Protein AF-A0A9E3RY28-F1 (afdb_monomer_lite)

Structure (mmCIF, N/CA/C/O backbone):
data_AF-A0A9E3RY28-F1
#
_entry.id   AF-A0A9E3RY28-F1
#
loop_
_atom_site.group_PDB
_atom_site.id
_atom_site.type_symbol
_atom_site.label_atom_id
_atom_site.label_alt_id
_atom_site.label_comp_id
_atom_site.label_asym_id
_atom_site.label_entity_id
_atom_site.label_seq_id
_atom_site.pdbx_PDB_ins_code
_atom_site.Cartn_x
_atom_site.Cartn_y
_atom_site.Cartn_z
_atom_site.occupancy
_atom_site.B_iso_or_equiv
_atom_site.auth_seq_id
_atom_site.auth_comp_id
_atom_site.auth_asym_id
_atom_site.auth_atom_id
_atom_site.pdbx_PDB_model_num
ATOM 1 N N . MET A 1 1 ? 34.485 -12.174 -4.497 1.00 37.38 1 MET A N 1
ATOM 2 C CA . MET A 1 1 ? 35.070 -10.840 -4.755 1.00 37.38 1 MET A CA 1
ATOM 3 C C . MET A 1 1 ? 33.953 -9.951 -5.262 1.00 37.38 1 MET A C 1
ATOM 5 O O . MET A 1 1 ? 33.527 -10.123 -6.394 1.00 37.38 1 MET A O 1
ATOM 9 N N . VAL A 1 2 ? 33.401 -9.110 -4.388 1.00 36.19 2 VAL A N 1
ATOM 10 C CA . VAL A 1 2 ? 32.276 -8.222 -4.704 1.00 36.19 2 VAL A CA 1
ATOM 11 C C . VAL A 1 2 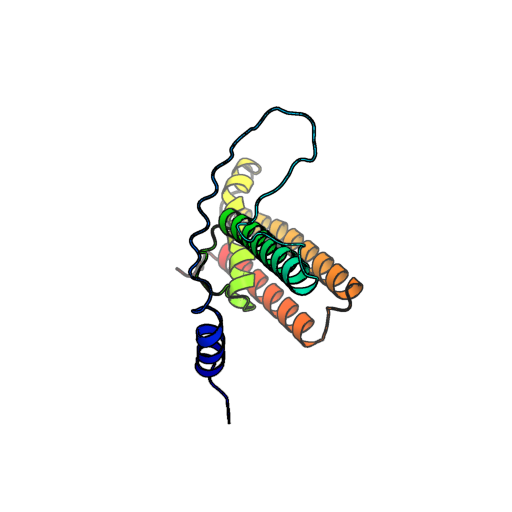? 32.881 -6.891 -5.132 1.00 36.19 2 VAL A C 1
ATOM 13 O O . VAL A 1 2 ? 33.537 -6.234 -4.326 1.00 36.19 2 VAL A O 1
ATOM 16 N N . ALA A 1 3 ? 32.747 -6.535 -6.408 1.00 34.88 3 ALA A N 1
ATOM 17 C CA . ALA A 1 3 ? 33.145 -5.217 -6.879 1.00 34.88 3 ALA A CA 1
ATOM 18 C C . ALA A 1 3 ? 32.163 -4.198 -6.290 1.00 34.88 3 ALA A C 1
ATOM 20 O O . ALA A 1 3 ? 30.962 -4.260 -6.544 1.00 34.88 3 ALA A O 1
ATOM 21 N N . SER A 1 4 ? 32.668 -3.304 -5.444 1.00 39.84 4 SER A N 1
ATOM 22 C CA . SER A 1 4 ? 31.876 -2.221 -4.876 1.00 39.84 4 SER A CA 1
ATOM 23 C C . SER A 1 4 ? 31.428 -1.266 -5.984 1.00 39.84 4 SER A C 1
ATOM 25 O O . SER A 1 4 ? 32.174 -0.970 -6.925 1.00 39.84 4 SER A O 1
ATOM 27 N N . VAL A 1 5 ? 30.202 -0.761 -5.836 1.00 41.44 5 VAL A N 1
ATOM 28 C CA . VAL A 1 5 ? 29.513 0.192 -6.728 1.00 41.44 5 VAL A CA 1
ATOM 29 C C . VAL A 1 5 ? 30.381 1.423 -7.055 1.00 41.44 5 VAL A C 1
ATOM 31 O O . VAL A 1 5 ? 30.280 2.001 -8.135 1.00 41.44 5 VAL A O 1
ATOM 34 N N . SER A 1 6 ? 31.342 1.754 -6.188 1.00 37.84 6 SER A N 1
ATOM 35 C CA . SER A 1 6 ? 32.336 2.815 -6.386 1.00 37.84 6 SER A CA 1
ATOM 36 C C . SER A 1 6 ? 33.227 2.632 -7.627 1.00 37.84 6 SER A C 1
ATOM 38 O O . SER A 1 6 ? 33.672 3.620 -8.210 1.00 37.84 6 SER A O 1
ATOM 40 N N . SER A 1 7 ? 33.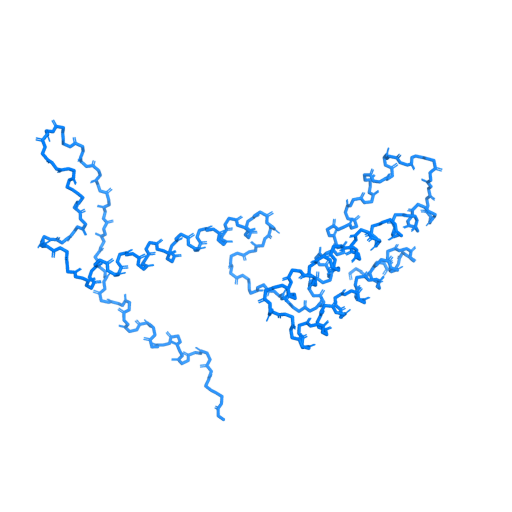484 1.394 -8.061 1.00 37.47 7 SER A N 1
ATOM 41 C CA . SER A 1 7 ? 34.340 1.110 -9.229 1.00 37.47 7 SER A CA 1
ATOM 42 C C . SER A 1 7 ? 33.636 1.336 -10.574 1.00 37.47 7 SER A C 1
ATOM 44 O O . SER A 1 7 ? 34.283 1.709 -11.555 1.00 37.47 7 SER A O 1
ATOM 46 N N . VAL A 1 8 ? 32.306 1.206 -10.602 1.00 40.75 8 VAL A N 1
ATOM 47 C CA . VAL A 1 8 ? 31.480 1.517 -11.778 1.00 40.75 8 VAL A CA 1
ATOM 48 C C . VAL A 1 8 ? 31.313 3.033 -11.918 1.00 40.75 8 VAL A C 1
ATOM 50 O O . VAL A 1 8 ? 31.402 3.571 -13.015 1.00 40.75 8 VAL A O 1
ATOM 53 N N . GLN A 1 9 ? 31.198 3.763 -10.806 1.00 37.16 9 GLN A N 1
ATOM 54 C CA . GLN A 1 9 ? 31.082 5.228 -10.822 1.00 37.16 9 GLN A CA 1
ATOM 55 C C . GLN A 1 9 ? 32.346 5.929 -11.358 1.00 37.16 9 GLN A C 1
ATOM 57 O O . GLN A 1 9 ? 32.265 6.968 -12.013 1.00 37.16 9 GLN A O 1
ATOM 62 N N . SER A 1 10 ? 33.527 5.349 -11.110 1.00 32.75 10 SER A N 1
ATOM 63 C CA . SER A 1 10 ? 34.808 5.943 -11.514 1.00 32.75 10 SER A CA 1
ATOM 64 C C . SER A 1 10 ? 35.055 5.867 -13.028 1.00 32.75 10 SER A C 1
ATOM 66 O O . SER A 1 10 ? 35.642 6.782 -13.603 1.00 32.75 10 SER A O 1
ATOM 68 N N . SER A 1 11 ? 34.540 4.831 -13.697 1.00 34.94 11 SER A N 1
ATOM 69 C CA . SER A 1 11 ? 34.679 4.662 -15.151 1.00 34.94 11 SER A CA 1
ATOM 70 C C . SER A 1 11 ? 33.687 5.513 -15.956 1.00 34.94 11 SER A C 1
ATOM 72 O O . SER A 1 11 ? 34.011 5.906 -17.076 1.00 34.94 11 SER A O 1
ATOM 74 N N . TYR A 1 12 ? 32.549 5.913 -15.377 1.00 40.25 12 TYR A N 1
ATOM 75 C CA . TYR A 1 12 ? 31.664 6.906 -16.002 1.00 40.25 12 TYR A CA 1
ATOM 76 C C . TYR A 1 12 ? 32.254 8.328 -15.972 1.00 40.25 12 TYR A C 1
ATOM 78 O O . TYR A 1 12 ? 32.091 9.079 -16.931 1.00 40.25 12 TYR A O 1
ATOM 86 N N . ASN A 1 13 ? 33.015 8.698 -14.936 1.00 39.00 13 ASN A N 1
ATOM 87 C CA . ASN A 1 13 ? 33.551 10.061 -14.800 1.00 39.00 13 ASN A CA 1
ATOM 88 C C . ASN A 1 13 ? 34.675 10.428 -15.786 1.00 39.00 13 ASN A C 1
ATOM 90 O O . ASN A 1 13 ? 34.947 11.615 -15.968 1.00 39.00 13 ASN A O 1
ATOM 94 N N . ILE A 1 14 ? 35.332 9.456 -16.428 1.00 38.88 14 ILE A N 1
ATOM 95 C CA . ILE A 1 14 ? 36.408 9.748 -17.393 1.00 38.88 14 ILE A CA 1
ATOM 96 C C . ILE A 1 14 ? 35.837 10.139 -18.766 1.00 38.88 14 ILE A C 1
ATOM 98 O O . ILE A 1 14 ? 36.471 10.905 -19.488 1.00 38.88 14 ILE A O 1
ATOM 102 N N . PHE A 1 15 ? 34.616 9.710 -19.107 1.00 38.66 15 PHE A N 1
ATOM 103 C CA . PHE A 1 15 ? 34.019 10.025 -20.410 1.00 38.66 15 PHE A CA 1
ATOM 104 C C . PHE A 1 15 ? 33.254 11.362 -20.433 1.00 38.66 15 PHE A C 1
ATOM 106 O O . PHE A 1 15 ? 33.226 12.026 -21.464 1.00 38.66 15 PHE A O 1
ATOM 113 N N . TYR A 1 16 ? 32.704 11.815 -19.299 1.00 41.09 16 TYR A N 1
ATOM 114 C CA . TYR A 1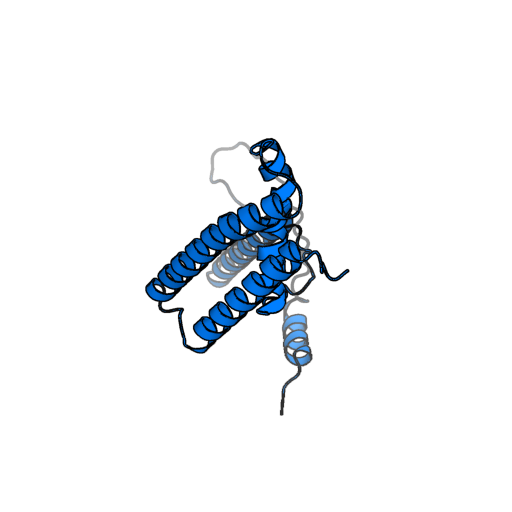 16 ? 31.922 13.063 -19.234 1.00 41.09 16 TYR A CA 1
ATOM 115 C C . TYR A 1 16 ? 32.748 14.355 -19.126 1.00 41.09 16 TYR A C 1
ATOM 117 O O . TYR A 1 16 ? 32.184 15.445 -19.196 1.00 41.09 16 TYR A O 1
ATOM 125 N N . GLN A 1 17 ? 34.074 14.287 -18.964 1.00 33.31 17 GLN A N 1
ATOM 126 C CA . GLN A 1 17 ? 34.885 15.510 -18.858 1.00 33.31 17 GLN A CA 1
ATOM 127 C C . GLN A 1 17 ? 35.296 16.126 -20.205 1.00 33.31 17 GLN A C 1
ATOM 129 O O . GLN A 1 17 ? 35.818 17.241 -20.205 1.00 33.31 17 GLN A O 1
ATOM 134 N N . SER A 1 18 ? 35.046 15.476 -21.350 1.00 36.56 18 SER A N 1
ATOM 135 C CA . SER A 1 18 ? 35.481 16.011 -22.654 1.00 36.56 18 SER A CA 1
ATOM 136 C C . SER A 1 18 ? 34.482 16.947 -23.347 1.00 36.56 18 SER A C 1
ATOM 138 O O . SER A 1 18 ? 34.852 17.598 -24.320 1.00 36.56 18 SER A O 1
ATOM 140 N N . THR A 1 19 ? 33.255 17.109 -22.840 1.00 39.78 19 THR A N 1
ATOM 141 C CA . THR A 1 19 ? 32.231 17.957 -23.480 1.00 39.78 19 THR A CA 1
ATOM 142 C C . THR A 1 19 ? 31.770 19.095 -22.573 1.00 39.78 19 THR A C 1
ATOM 144 O O . THR A 1 19 ? 30.583 19.278 -22.316 1.00 39.78 19 THR A O 1
ATOM 147 N N . LYS A 1 20 ? 32.708 19.921 -22.095 1.00 35.25 20 LYS A N 1
ATOM 148 C CA . LYS A 1 20 ? 32.368 21.290 -21.671 1.00 35.25 20 LYS A CA 1
ATOM 149 C C . LYS A 1 20 ? 32.270 22.196 -22.899 1.00 35.25 20 LYS A C 1
ATOM 151 O O . LYS A 1 20 ? 33.130 23.040 -23.127 1.00 35.25 20 LYS A O 1
ATOM 156 N N . THR A 1 21 ? 31.213 22.035 -23.684 1.00 37.06 21 THR A N 1
ATOM 157 C CA . THR A 1 21 ? 30.776 23.052 -24.647 1.00 37.06 21 THR A CA 1
ATOM 158 C C . THR A 1 21 ? 29.459 23.622 -24.153 1.00 37.06 21 THR A C 1
ATOM 160 O O . THR A 1 21 ? 28.391 23.047 -24.351 1.00 37.06 21 THR A O 1
ATOM 163 N N . SER A 1 22 ? 29.564 24.745 -23.441 1.00 36.31 22 SER A N 1
ATOM 164 C CA . SER A 1 22 ? 28.442 25.567 -23.001 1.00 36.31 22 SER A CA 1
ATOM 165 C C . SER A 1 22 ? 27.540 25.887 -24.191 1.00 36.31 22 SER A C 1
ATOM 167 O O . SER A 1 22 ? 27.892 26.701 -25.039 1.00 36.31 22 SER A O 1
ATOM 169 N N . SER A 1 23 ? 26.385 25.233 -24.263 1.00 41.38 23 SER A N 1
ATOM 170 C CA . SER A 1 23 ? 25.377 25.502 -25.285 1.00 41.38 23 SER A CA 1
ATOM 171 C C . SER A 1 23 ? 24.392 26.517 -24.716 1.00 41.38 23 SER A C 1
ATOM 173 O O . SER A 1 23 ? 23.409 26.166 -24.067 1.00 41.38 23 SER A O 1
ATOM 175 N N . THR A 1 24 ? 24.687 27.804 -24.889 1.00 30.98 24 THR A N 1
ATOM 176 C CA . THR A 1 24 ? 23.704 28.872 -24.683 1.00 30.98 24 THR A CA 1
ATOM 177 C C . THR A 1 24 ? 22.674 28.799 -25.805 1.00 30.98 24 THR A C 1
ATOM 179 O O . THR A 1 24 ? 22.982 29.113 -26.950 1.00 30.98 24 THR A O 1
ATOM 182 N N . SER A 1 25 ? 21.453 28.375 -25.480 1.00 39.19 25 SER A N 1
ATOM 183 C CA . SER A 1 25 ? 20.319 28.362 -26.408 1.00 39.19 25 SER A CA 1
ATOM 184 C C . SER A 1 25 ? 19.842 29.796 -26.664 1.00 39.19 25 SER A C 1
ATOM 186 O O . SER A 1 25 ? 19.060 30.334 -25.881 1.00 39.19 25 SER A O 1
ATOM 188 N N . SER A 1 26 ? 20.297 30.435 -27.742 1.00 33.62 26 SER A N 1
ATOM 189 C CA . SER A 1 26 ? 19.722 31.695 -28.230 1.00 33.62 26 SER A CA 1
ATOM 190 C C . SER A 1 26 ? 18.778 31.409 -29.396 1.00 33.62 26 SER A C 1
ATOM 192 O O . SER A 1 26 ? 19.229 31.039 -30.477 1.00 33.62 26 SER A O 1
ATOM 194 N N . TYR A 1 27 ? 17.473 31.589 -29.187 1.00 33.31 27 TYR A N 1
ATOM 195 C CA . TYR A 1 27 ? 16.497 31.566 -30.276 1.00 33.31 27 TYR A CA 1
ATOM 196 C C . TYR A 1 27 ? 16.646 32.854 -31.093 1.00 33.31 27 TYR A C 1
ATOM 198 O O . TYR A 1 27 ? 16.290 33.933 -30.622 1.00 33.31 27 TYR A O 1
ATOM 206 N N . VAL A 1 28 ? 17.178 32.746 -32.310 1.00 37.25 28 VAL A N 1
ATOM 207 C CA . VAL A 1 28 ? 17.113 33.812 -33.315 1.00 37.25 28 VAL A CA 1
ATOM 208 C C . VAL A 1 28 ? 16.018 33.419 -34.295 1.00 37.25 28 VAL A C 1
ATOM 210 O O . VAL A 1 28 ? 16.182 32.498 -35.088 1.00 37.25 28 VAL A O 1
ATOM 213 N N . GLN A 1 29 ? 14.873 34.089 -34.199 1.00 37.28 29 GLN A N 1
ATOM 214 C CA . GLN A 1 29 ? 13.775 33.915 -35.140 1.00 37.28 29 GLN A CA 1
ATOM 215 C C . GLN A 1 29 ? 14.078 34.746 -36.389 1.00 37.28 29 GLN A C 1
ATOM 217 O O . GLN A 1 29 ? 13.721 35.922 -36.455 1.00 37.28 29 GLN A O 1
ATOM 222 N N . ASP A 1 30 ? 14.779 34.149 -37.354 1.00 37.81 30 ASP A N 1
ATOM 223 C CA . ASP A 1 30 ? 14.960 34.756 -38.671 1.00 37.81 30 ASP A CA 1
ATOM 224 C C . ASP A 1 30 ? 13.801 34.339 -39.583 1.00 37.81 30 ASP A C 1
ATOM 226 O O . ASP A 1 30 ? 13.599 33.169 -39.912 1.00 37.81 30 ASP A O 1
ATOM 230 N N . ASN A 1 31 ? 12.970 35.320 -39.917 1.00 46.12 31 ASN A N 1
ATOM 231 C CA . ASN A 1 31 ? 11.720 35.148 -40.636 1.00 46.12 31 ASN A CA 1
ATOM 232 C C . ASN A 1 31 ? 11.990 35.275 -42.141 1.00 46.12 31 ASN A C 1
ATOM 234 O O . ASN A 1 31 ? 11.585 36.248 -42.776 1.00 46.12 31 ASN A O 1
ATOM 238 N N . THR A 1 32 ? 12.715 34.315 -42.717 1.00 40.38 32 THR A N 1
ATOM 239 C CA . THR A 1 32 ? 12.875 34.195 -44.172 1.00 40.38 32 THR A CA 1
ATOM 240 C C . THR A 1 32 ? 12.698 32.737 -44.589 1.00 40.38 32 THR A C 1
ATOM 242 O O . THR A 1 32 ? 13.292 31.822 -44.030 1.00 40.38 32 THR A O 1
ATOM 245 N N . GLY A 1 33 ? 11.791 32.495 -45.536 1.00 48.47 33 GLY A N 1
ATOM 246 C CA . GLY A 1 33 ? 11.424 31.151 -45.967 1.00 48.47 33 GLY A CA 1
ATOM 247 C C . GLY A 1 33 ? 12.584 30.412 -46.632 1.00 48.47 33 GLY A C 1
ATOM 248 O O . GLY A 1 33 ? 12.794 30.569 -47.828 1.00 48.47 33 GLY A O 1
ATOM 249 N N . ALA A 1 34 ? 13.300 29.588 -45.870 1.00 45.03 34 ALA A N 1
ATOM 250 C CA . ALA A 1 34 ? 14.132 28.480 -46.336 1.00 45.03 34 ALA A CA 1
ATOM 251 C C . ALA A 1 34 ? 14.608 27.683 -45.111 1.00 45.03 34 ALA A C 1
ATOM 253 O O . ALA A 1 34 ? 15.438 28.179 -44.367 1.00 45.03 34 ALA A O 1
ATOM 254 N N . ALA A 1 35 ? 14.077 26.465 -44.942 1.00 46.16 35 ALA A N 1
ATOM 255 C CA . ALA A 1 35 ? 14.477 25.435 -43.974 1.00 46.16 35 ALA A CA 1
ATOM 256 C C . ALA A 1 35 ? 14.734 25.924 -42.533 1.00 46.16 35 ALA A C 1
ATOM 258 O O . ALA A 1 35 ? 15.780 26.490 -42.241 1.00 46.16 35 ALA A O 1
ATOM 259 N N . ASP A 1 36 ? 13.807 25.605 -41.624 1.00 57.25 36 ASP A N 1
ATOM 260 C CA . ASP A 1 36 ? 13.977 25.742 -40.171 1.00 57.25 36 ASP A CA 1
ATOM 261 C C . ASP A 1 36 ? 15.274 25.040 -39.726 1.00 57.25 36 ASP A C 1
ATOM 263 O O . ASP A 1 36 ? 15.346 23.812 -39.603 1.00 57.25 36 ASP A O 1
ATOM 267 N N . LYS A 1 37 ? 16.357 25.816 -39.631 1.00 52.72 37 LYS A N 1
ATOM 268 C CA . LYS A 1 37 ? 17.711 25.304 -39.449 1.00 52.72 37 LYS A CA 1
ATOM 269 C C . LYS A 1 37 ? 18.020 25.342 -37.961 1.00 52.72 37 LYS A C 1
ATOM 271 O O . LYS A 1 37 ? 18.495 26.343 -37.435 1.00 52.72 37 LYS A O 1
ATOM 276 N N . LEU A 1 38 ? 17.747 24.225 -37.296 1.00 55.06 38 LEU A N 1
ATOM 277 C CA . LEU A 1 38 ? 18.183 23.977 -35.926 1.00 55.06 38 LEU A CA 1
ATOM 278 C C . LEU A 1 38 ? 19.720 23.956 -35.889 1.00 55.06 38 LEU A C 1
ATOM 280 O O . LEU A 1 38 ? 20.346 23.004 -36.358 1.00 55.06 38 LEU A O 1
ATOM 284 N N . ASP A 1 39 ? 20.329 25.019 -35.364 1.00 56.84 39 ASP A N 1
ATOM 285 C CA . ASP A 1 39 ? 21.767 25.075 -35.095 1.00 56.84 39 ASP A CA 1
ATOM 286 C C . ASP A 1 39 ? 22.053 24.439 -33.728 1.00 56.84 39 ASP A C 1
ATOM 288 O O . ASP A 1 39 ? 21.720 24.988 -32.679 1.00 56.84 39 ASP A O 1
ATOM 292 N N . LEU A 1 40 ? 22.633 23.237 -33.749 1.00 61.91 40 LEU A N 1
ATOM 293 C CA . LEU A 1 40 ? 22.995 22.463 -32.557 1.00 61.91 40 LEU A CA 1
ATOM 294 C C . LEU A 1 40 ? 24.458 22.697 -32.129 1.00 61.91 40 LEU A C 1
ATOM 296 O O . LEU A 1 40 ? 25.015 21.899 -31.379 1.00 61.91 40 LEU A O 1
ATOM 300 N N . GLY A 1 41 ? 25.096 23.777 -32.597 1.00 56.81 41 GLY A N 1
ATOM 301 C CA . GLY A 1 41 ? 26.417 24.203 -32.123 1.00 56.81 41 GLY A CA 1
ATOM 302 C C . GLY A 1 41 ? 27.613 23.480 -32.758 1.00 56.81 41 GLY A C 1
ATOM 303 O O . GLY A 1 41 ? 28.748 23.708 -32.342 1.00 56.81 41 GLY A O 1
ATOM 304 N N . GLN A 1 42 ? 27.399 22.649 -33.785 1.00 58.25 42 GLN A N 1
ATOM 305 C CA . GLN A 1 42 ? 28.462 22.125 -34.651 1.00 58.25 42 GLN A CA 1
ATOM 306 C C . GLN A 1 42 ? 28.070 22.238 -36.127 1.00 58.25 42 GLN A C 1
ATOM 308 O O . GLN A 1 42 ? 27.050 21.712 -36.566 1.00 58.25 42 GLN A O 1
ATOM 313 N N . SER A 1 43 ? 28.912 22.916 -36.907 1.00 55.66 43 SER A N 1
ATOM 314 C CA . SER A 1 43 ? 28.739 23.088 -38.347 1.00 55.66 43 SER A CA 1
ATOM 315 C C . SER A 1 43 ? 29.165 21.825 -39.109 1.00 55.66 43 SER A C 1
ATOM 317 O O . SER A 1 43 ? 30.347 21.525 -39.248 1.00 55.66 43 SER A O 1
ATOM 319 N N . GLY A 1 44 ? 28.191 21.078 -39.633 1.00 67.31 44 GLY A N 1
ATOM 320 C CA . GLY A 1 44 ? 28.411 19.905 -40.486 1.00 67.31 44 GLY A CA 1
ATOM 321 C C . GLY A 1 44 ? 27.150 19.043 -40.630 1.00 67.31 44 GLY A C 1
ATOM 322 O O . GLY A 1 44 ? 26.187 19.252 -39.892 1.00 67.31 44 GLY A O 1
ATOM 323 N N . PRO A 1 45 ? 27.100 18.097 -41.587 1.00 70.62 45 PRO A N 1
ATOM 324 C CA . PRO A 1 45 ? 26.026 17.109 -41.630 1.00 70.62 45 PRO A CA 1
ATOM 325 C C . PRO A 1 45 ? 26.061 16.254 -40.356 1.00 70.62 45 PRO A C 1
ATOM 327 O O . PRO A 1 45 ? 27.112 15.725 -40.000 1.00 70.62 45 PRO A O 1
ATOM 330 N N . LEU A 1 46 ? 24.910 16.117 -39.690 1.00 72.94 46 LEU A N 1
ATOM 331 C CA . LEU A 1 46 ? 24.724 15.238 -38.532 1.00 72.94 46 LEU A CA 1
ATOM 332 C C . LEU A 1 46 ? 25.207 13.823 -38.875 1.00 72.94 46 LEU A C 1
ATOM 334 O O . LEU A 1 46 ? 24.640 13.166 -39.753 1.00 72.94 46 LEU A O 1
ATOM 338 N N . THR A 1 47 ? 26.247 13.348 -38.192 1.00 83.44 47 THR A N 1
ATOM 339 C CA . THR A 1 47 ? 26.678 11.954 -38.321 1.00 83.44 47 THR A CA 1
ATOM 340 C C . THR A 1 47 ? 25.651 11.034 -37.660 1.00 83.44 47 THR A C 1
ATOM 342 O O . THR A 1 47 ? 24.904 11.437 -36.765 1.00 83.44 47 THR A O 1
ATOM 345 N N . THR A 1 48 ? 25.611 9.764 -38.066 1.00 84.62 48 THR A N 1
ATOM 346 C CA . THR A 1 48 ? 24.736 8.762 -37.436 1.00 84.62 48 THR A CA 1
ATOM 347 C C . THR A 1 48 ? 24.986 8.650 -35.929 1.00 84.62 48 THR A C 1
ATOM 349 O O . THR A 1 48 ? 24.040 8.531 -35.158 1.00 84.62 48 THR A O 1
ATOM 352 N N . GLU A 1 49 ? 26.244 8.752 -35.497 1.00 82.56 49 GLU A N 1
ATOM 353 C CA . GLU A 1 49 ? 26.627 8.721 -34.082 1.00 82.56 49 GLU A CA 1
ATOM 354 C C . GLU A 1 49 ? 26.087 9.934 -33.311 1.00 82.56 49 GLU A C 1
ATOM 356 O O . GLU A 1 49 ? 25.514 9.777 -32.232 1.00 82.56 49 GLU A O 1
ATOM 361 N N . GLN A 1 50 ? 26.173 11.136 -33.892 1.00 78.62 50 GLN A N 1
ATOM 362 C CA . GLN A 1 50 ? 25.601 12.353 -33.306 1.00 78.62 50 GLN A CA 1
ATOM 363 C C . GLN A 1 50 ? 24.077 12.265 -33.198 1.00 78.62 50 GLN A C 1
ATOM 365 O O . GLN A 1 50 ? 23.512 12.607 -32.161 1.00 78.62 50 GLN A O 1
ATOM 370 N N . ALA A 1 51 ? 23.407 11.764 -34.238 1.00 83.56 51 ALA A N 1
ATOM 371 C CA . ALA A 1 51 ? 21.960 11.576 -34.222 1.00 83.56 51 ALA A CA 1
ATOM 372 C C . ALA A 1 51 ? 21.526 10.582 -33.129 1.00 83.56 51 ALA A C 1
ATOM 374 O O . ALA A 1 51 ? 20.579 10.857 -32.390 1.00 83.56 51 ALA A O 1
ATOM 375 N N . ILE A 1 52 ? 22.243 9.461 -32.975 1.00 86.31 52 ILE A N 1
ATOM 376 C CA . ILE A 1 52 ? 21.989 8.483 -31.906 1.00 86.31 52 ILE A CA 1
ATOM 377 C C . ILE A 1 52 ? 22.220 9.110 -30.527 1.00 86.31 52 ILE A C 1
ATOM 379 O O . ILE A 1 52 ? 21.392 8.920 -29.634 1.00 86.31 52 ILE A O 1
ATOM 383 N N . SER A 1 53 ? 23.300 9.875 -30.353 1.00 86.38 53 SER A N 1
ATOM 384 C CA . SER A 1 53 ? 23.604 10.561 -29.093 1.00 86.38 53 SER A CA 1
ATOM 385 C C . SER A 1 53 ? 22.487 11.528 -28.693 1.00 86.38 53 SER A C 1
ATOM 387 O O . SER A 1 53 ? 21.943 11.416 -27.597 1.00 86.38 53 SER A O 1
ATOM 389 N N . ILE A 1 54 ? 22.043 12.385 -29.621 1.00 85.25 54 ILE A N 1
ATOM 390 C CA . ILE A 1 54 ? 20.952 13.344 -29.386 1.00 85.25 54 ILE A CA 1
ATOM 391 C C . ILE A 1 54 ? 19.654 12.623 -29.009 1.00 85.25 54 ILE A C 1
ATOM 393 O O . ILE A 1 54 ? 18.975 13.019 -28.062 1.00 85.25 54 ILE A O 1
ATOM 397 N N . VAL A 1 55 ? 19.285 11.562 -29.737 1.00 88.94 55 VAL A N 1
ATOM 398 C CA . VAL A 1 55 ? 18.067 10.793 -29.432 1.00 88.94 55 VAL A CA 1
ATOM 399 C C . VAL A 1 55 ? 18.174 10.138 -28.060 1.00 88.94 55 VAL A C 1
ATOM 401 O O . VAL A 1 55 ? 17.203 10.160 -27.302 1.00 88.94 55 VAL A O 1
ATOM 404 N N . THR A 1 56 ? 19.338 9.589 -27.722 1.00 90.56 56 THR A N 1
ATOM 405 C CA . THR A 1 56 ? 19.574 8.932 -26.432 1.00 90.56 56 THR A CA 1
ATOM 406 C C . THR A 1 56 ? 19.493 9.939 -25.292 1.00 90.56 56 THR A C 1
ATOM 408 O O . THR A 1 56 ? 18.724 9.724 -24.358 1.00 90.56 56 THR A O 1
ATOM 411 N N . GLU A 1 57 ? 20.188 11.073 -25.397 1.00 88.81 57 GLU A N 1
ATOM 412 C CA . GLU A 1 57 ? 20.142 12.159 -24.414 1.00 88.81 57 GLU A CA 1
ATOM 413 C C . GLU A 1 57 ? 18.702 12.635 -24.200 1.00 88.81 57 GLU A C 1
ATOM 415 O O . GLU A 1 57 ? 18.194 12.609 -23.081 1.00 88.81 57 GLU A O 1
ATOM 420 N N . ARG A 1 58 ? 17.985 12.959 -25.285 1.00 90.69 58 ARG A N 1
ATOM 421 C CA . ARG A 1 58 ? 16.587 13.407 -25.207 1.00 90.69 58 ARG A CA 1
ATOM 422 C C . ARG A 1 58 ? 15.659 12.352 -24.613 1.00 90.69 58 ARG A C 1
ATOM 424 O O . ARG A 1 58 ? 14.732 12.714 -23.889 1.00 90.69 58 ARG A O 1
ATOM 431 N N . SER A 1 59 ? 15.873 11.075 -24.923 1.00 93.56 59 SER A N 1
ATOM 432 C CA . SER A 1 59 ? 15.060 9.977 -24.390 1.00 93.56 59 SER A CA 1
ATOM 433 C C . SER A 1 59 ? 15.289 9.808 -22.893 1.00 93.56 59 SER A C 1
ATOM 435 O O . SER A 1 59 ? 14.323 9.741 -22.137 1.00 93.56 59 SER A O 1
ATOM 437 N N . ILE A 1 60 ? 16.549 9.823 -22.449 1.00 93.00 60 ILE A N 1
ATOM 438 C CA . ILE A 1 60 ? 16.894 9.727 -21.029 1.00 93.00 60 ILE A CA 1
ATOM 439 C C . ILE A 1 60 ? 16.381 10.944 -20.256 1.00 93.00 60 ILE A C 1
ATOM 441 O O . ILE A 1 60 ? 15.739 10.759 -19.225 1.00 93.00 60 ILE A O 1
ATOM 445 N N . SER A 1 61 ? 16.557 12.168 -20.764 1.00 86.38 61 SER A N 1
ATOM 446 C CA . SER A 1 61 ? 16.032 13.368 -20.098 1.00 86.38 61 SER A CA 1
ATOM 447 C C . SER A 1 61 ? 14.510 13.334 -19.952 1.00 86.38 61 SER A C 1
ATOM 449 O O . SER A 1 61 ? 13.984 13.716 -18.911 1.00 86.38 61 SER A O 1
ATOM 451 N N . LYS A 1 62 ? 13.785 12.851 -20.970 1.00 92.62 62 LYS A N 1
ATOM 452 C CA . LYS A 1 62 ? 12.324 12.697 -20.886 1.00 92.62 62 LYS A CA 1
ATOM 453 C C . LYS A 1 62 ? 11.916 11.640 -19.865 1.00 92.62 62 LYS A C 1
ATOM 455 O O . LYS A 1 62 ? 10.981 11.876 -19.108 1.00 92.62 62 LYS A O 1
ATOM 460 N N . LEU A 1 63 ? 12.607 10.501 -19.828 1.00 94.38 63 LEU A N 1
ATOM 461 C CA . LEU A 1 63 ? 12.354 9.465 -18.823 1.00 94.38 63 LEU A CA 1
ATOM 462 C C . LEU A 1 63 ? 12.599 10.000 -17.409 1.00 94.38 63 LEU A C 1
ATOM 464 O O . LEU A 1 63 ? 11.762 9.802 -16.534 1.00 94.38 63 LEU A O 1
ATOM 468 N N . GLN A 1 64 ? 13.698 10.726 -17.199 1.00 87.31 64 GLN A N 1
ATOM 469 C CA . GLN A 1 64 ? 14.008 11.356 -15.915 1.00 87.31 64 GLN A CA 1
ATOM 470 C C . GLN A 1 64 ? 12.944 12.380 -15.506 1.00 87.31 64 GLN A C 1
ATOM 472 O O . GLN A 1 64 ? 12.510 12.358 -14.360 1.00 87.31 64 GLN A O 1
ATOM 477 N N . ALA A 1 65 ? 12.469 13.215 -16.436 1.00 90.88 65 ALA A N 1
ATOM 478 C CA . ALA A 1 65 ? 11.396 14.173 -16.167 1.00 90.88 65 ALA A CA 1
ATOM 479 C C . ALA A 1 65 ? 10.090 13.479 -15.738 1.00 90.88 65 ALA A C 1
ATOM 481 O O . ALA A 1 65 ? 9.508 13.845 -14.724 1.00 90.88 65 ALA A O 1
ATOM 482 N N . VAL A 1 66 ? 9.672 12.423 -16.449 1.00 93.38 66 VAL A N 1
ATOM 483 C CA . VAL A 1 66 ? 8.463 11.653 -16.096 1.00 93.38 66 VAL A CA 1
ATOM 484 C C . VAL A 1 66 ? 8.591 10.999 -14.717 1.00 93.38 66 VAL A C 1
ATOM 486 O O . VAL A 1 66 ? 7.638 10.995 -13.939 1.00 93.38 66 VAL A O 1
ATOM 489 N N . VAL A 1 67 ? 9.765 10.448 -14.397 1.00 88.75 67 VAL A N 1
ATOM 490 C CA . VAL A 1 67 ? 10.026 9.848 -13.080 1.00 88.75 67 VAL A CA 1
ATOM 491 C C . VAL A 1 67 ? 10.013 10.909 -11.976 1.00 88.75 67 VAL A C 1
ATOM 493 O O . VAL A 1 67 ? 9.446 10.659 -10.912 1.00 88.75 67 VAL A O 1
ATOM 496 N N . SER A 1 68 ? 10.598 12.081 -12.228 1.00 85.75 68 SER A N 1
ATOM 497 C CA . SER A 1 68 ? 10.625 13.199 -11.280 1.00 85.75 68 SER A CA 1
ATOM 498 C C . SER A 1 68 ? 9.218 13.715 -10.964 1.00 85.75 68 SER A C 1
ATOM 500 O O . SER A 1 68 ? 8.832 13.800 -9.796 1.00 85.75 68 SER A O 1
ATOM 502 N N . ASP A 1 69 ? 8.391 13.925 -11.991 1.00 90.75 69 ASP A N 1
ATOM 503 C CA . ASP A 1 69 ? 6.995 14.351 -11.830 1.00 90.75 69 ASP A CA 1
ATOM 504 C C . ASP A 1 69 ? 6.168 13.333 -11.022 1.00 90.75 69 ASP A C 1
ATOM 506 O O . ASP A 1 69 ? 5.382 13.700 -10.138 1.00 90.75 69 ASP A O 1
ATOM 510 N N . ALA A 1 70 ? 6.362 12.034 -11.283 1.00 86.12 70 ALA A N 1
ATOM 511 C CA . ALA A 1 70 ? 5.696 10.968 -10.537 1.00 86.12 70 ALA A CA 1
ATOM 512 C C . ALA A 1 70 ? 6.122 10.948 -9.059 1.00 86.12 70 ALA A C 1
ATOM 514 O O . ALA A 1 70 ? 5.279 10.805 -8.171 1.00 86.12 70 ALA A O 1
ATOM 515 N N . ARG A 1 71 ? 7.418 11.134 -8.778 1.00 84.69 71 ARG A N 1
ATOM 516 C CA . ARG A 1 71 ? 7.944 11.215 -7.407 1.00 84.69 71 ARG A CA 1
ATOM 517 C C . ARG A 1 71 ? 7.389 12.411 -6.652 1.00 84.69 71 ARG A C 1
ATOM 519 O O . ARG A 1 71 ? 6.912 12.230 -5.533 1.00 84.69 71 ARG A O 1
ATOM 526 N N . ALA A 1 72 ? 7.381 13.589 -7.272 1.00 84.88 72 ALA A N 1
ATOM 527 C CA . ALA A 1 72 ? 6.812 14.796 -6.683 1.00 84.88 72 ALA A CA 1
ATOM 528 C C . ALA A 1 72 ? 5.327 14.608 -6.329 1.00 84.88 72 ALA A C 1
ATOM 530 O O . ALA A 1 72 ? 4.903 14.958 -5.228 1.00 84.88 72 ALA A O 1
ATOM 531 N N . SER A 1 73 ? 4.558 13.974 -7.219 1.00 84.56 73 SER A N 1
ATOM 532 C CA . SER A 1 73 ? 3.134 13.675 -7.002 1.00 84.56 73 SER A CA 1
ATOM 533 C C . SER A 1 73 ? 2.884 12.717 -5.829 1.00 84.56 73 SER A C 1
ATOM 535 O O . SER A 1 73 ? 1.842 12.789 -5.182 1.00 84.56 73 SER A O 1
ATOM 537 N N . LEU A 1 74 ? 3.844 11.835 -5.540 1.00 80.38 74 LEU A N 1
ATOM 538 C CA . LEU A 1 74 ? 3.813 10.892 -4.418 1.00 80.38 74 LEU A CA 1
ATOM 539 C C . LEU A 1 74 ? 4.508 11.433 -3.153 1.00 80.38 74 LEU A C 1
ATOM 541 O O . LEU A 1 74 ? 4.599 10.712 -2.160 1.00 80.38 74 LEU A O 1
ATOM 545 N N . GLY A 1 75 ? 5.024 12.669 -3.176 1.00 80.69 75 GLY A N 1
ATOM 546 C CA . GLY A 1 75 ? 5.764 13.265 -2.057 1.00 80.69 75 GLY A CA 1
ATOM 547 C C . GLY A 1 75 ? 7.129 12.619 -1.784 1.00 80.69 75 GLY A C 1
ATOM 548 O O . GLY A 1 75 ? 7.645 12.714 -0.672 1.00 80.69 75 GLY A O 1
ATOM 549 N N . LEU A 1 76 ? 7.716 11.942 -2.773 1.00 76.44 76 LEU A N 1
ATOM 550 C CA . LEU A 1 76 ? 8.999 11.248 -2.656 1.00 76.44 76 LEU A CA 1
ATOM 551 C C . LEU A 1 76 ? 10.160 12.191 -3.009 1.00 76.44 76 LEU A C 1
ATOM 553 O O . LEU A 1 76 ? 10.079 12.949 -3.972 1.00 76.44 76 LEU A O 1
ATOM 557 N N . SER A 1 77 ? 11.268 12.128 -2.264 1.00 75.38 77 SER A N 1
ATOM 558 C CA . SER A 1 77 ? 12.469 12.925 -2.559 1.00 75.38 77 SER A CA 1
ATOM 559 C C . SER A 1 77 ? 13.252 12.378 -3.764 1.00 75.38 77 SER A C 1
ATOM 561 O O . SER A 1 77 ? 13.395 11.163 -3.911 1.00 75.38 77 SER A O 1
ATOM 563 N N . GLU A 1 78 ? 13.815 13.274 -4.583 1.00 69.06 78 GLU A N 1
ATOM 564 C CA . GLU A 1 78 ? 14.619 12.950 -5.780 1.00 69.06 78 GLU A CA 1
ATOM 565 C C . GLU A 1 78 ? 15.815 12.029 -5.481 1.00 69.06 78 GLU A C 1
ATOM 567 O O . GLU A 1 78 ? 16.052 11.050 -6.190 1.00 69.06 78 GLU A O 1
ATOM 572 N N . ASP A 1 79 ? 16.521 12.278 -4.378 1.00 67.69 79 ASP A N 1
ATOM 573 C CA . ASP A 1 79 ? 17.785 11.597 -4.068 1.00 67.69 79 ASP A CA 1
ATOM 574 C C . ASP A 1 79 ? 17.640 10.410 -3.106 1.00 67.69 79 ASP A C 1
ATOM 576 O O . ASP A 1 79 ? 18.630 9.760 -2.763 1.00 67.69 79 ASP A O 1
ATOM 580 N N . SER A 1 80 ? 16.422 10.103 -2.646 1.00 62.69 80 SER A N 1
ATOM 581 C CA . SER A 1 80 ? 16.228 9.004 -1.701 1.00 62.69 80 SER A CA 1
ATOM 582 C C . SER A 1 80 ? 16.005 7.694 -2.462 1.00 62.69 80 SER A C 1
ATOM 584 O O . SER A 1 80 ? 15.071 7.629 -3.274 1.00 62.69 80 SER A O 1
ATOM 586 N N . PRO A 1 81 ? 16.833 6.647 -2.260 1.00 66.94 81 PRO A N 1
ATOM 587 C CA . PRO A 1 81 ? 16.527 5.333 -2.804 1.00 66.94 81 PRO A CA 1
ATOM 588 C C . PRO A 1 81 ? 15.143 4.927 -2.301 1.00 66.94 81 PRO A C 1
ATOM 590 O O . PRO A 1 81 ? 14.882 4.935 -1.099 1.00 66.94 81 PRO A O 1
ATOM 593 N N . LEU A 1 82 ? 14.233 4.640 -3.235 1.00 72.56 82 LEU A N 1
ATOM 594 C CA . LEU A 1 82 ? 12.884 4.235 -2.878 1.00 72.56 82 LEU A CA 1
ATOM 595 C C . LEU A 1 82 ? 12.981 2.869 -2.208 1.00 72.56 82 LEU A C 1
ATOM 597 O O . LEU A 1 82 ? 13.312 1.883 -2.865 1.00 72.56 82 LEU A O 1
ATOM 601 N N . ASP A 1 83 ? 12.705 2.823 -0.909 1.00 85.56 83 ASP A N 1
ATOM 602 C CA . ASP A 1 83 ? 12.600 1.557 -0.206 1.00 85.56 83 ASP A CA 1
ATOM 603 C C . ASP A 1 83 ? 11.369 0.815 -0.740 1.00 85.56 83 ASP A C 1
ATOM 605 O O . ASP A 1 83 ? 10.222 1.244 -0.584 1.00 85.56 83 ASP A O 1
ATOM 609 N N . VAL A 1 84 ? 11.627 -0.264 -1.471 1.00 88.06 84 VAL A N 1
ATOM 610 C CA . VAL A 1 84 ? 10.619 -1.161 -2.046 1.00 88.06 84 VAL A CA 1
ATOM 611 C C . VAL A 1 84 ? 10.599 -2.501 -1.319 1.00 88.06 84 VAL A C 1
ATOM 613 O O . VAL A 1 84 ? 10.074 -3.478 -1.852 1.00 88.06 84 VAL A O 1
ATOM 616 N N . SER A 1 85 ? 11.151 -2.556 -0.101 1.00 93.56 85 SER A N 1
ATOM 617 C CA . SER A 1 85 ? 10.928 -3.684 0.798 1.00 93.56 85 SER A CA 1
ATOM 618 C C . SER A 1 85 ? 9.424 -3.935 0.990 1.00 93.56 85 SER A C 1
ATOM 620 O O . SER A 1 85 ? 8.607 -3.003 0.861 1.00 93.56 85 SER A O 1
ATOM 622 N N . PRO A 1 86 ? 9.030 -5.185 1.288 1.00 94.88 86 PRO A N 1
ATOM 623 C CA . PRO A 1 86 ? 7.655 -5.503 1.648 1.00 94.88 86 PRO A CA 1
ATOM 624 C C . PRO A 1 86 ? 7.109 -4.590 2.751 1.00 94.88 86 PRO A C 1
ATOM 626 O O . PRO A 1 86 ? 6.005 -4.067 2.622 1.00 94.88 86 PRO A O 1
ATOM 629 N N . GLU A 1 87 ? 7.912 -4.307 3.776 1.00 94.25 87 GLU A N 1
ATOM 630 C CA . GLU A 1 87 ? 7.563 -3.453 4.911 1.00 94.25 87 GLU A CA 1
ATOM 631 C C . GLU A 1 87 ? 7.295 -2.007 4.497 1.00 94.25 87 GLU A C 1
ATOM 633 O O . GLU A 1 87 ? 6.234 -1.460 4.807 1.00 94.25 87 GLU A O 1
ATOM 638 N N . ALA A 1 88 ? 8.212 -1.382 3.753 1.00 93.56 88 ALA A N 1
ATOM 639 C CA . ALA A 1 88 ? 8.023 -0.007 3.295 1.00 93.56 88 ALA A CA 1
ATOM 640 C C . ALA A 1 88 ? 6.831 0.121 2.337 1.00 93.56 88 ALA A C 1
ATOM 642 O O . ALA A 1 88 ? 6.133 1.138 2.310 1.00 93.56 88 ALA A O 1
ATOM 643 N N . THR A 1 89 ? 6.574 -0.909 1.534 1.00 94.44 89 THR A N 1
ATOM 644 C CA . THR A 1 89 ? 5.434 -0.933 0.611 1.00 94.44 89 THR A CA 1
ATOM 645 C C . THR A 1 89 ? 4.112 -1.109 1.353 1.00 94.44 89 THR A C 1
ATOM 647 O O . THR A 1 89 ? 3.192 -0.321 1.131 1.00 94.44 89 THR A O 1
ATOM 650 N N . ALA A 1 90 ? 4.038 -2.057 2.288 1.00 96.12 90 ALA A N 1
ATOM 651 C CA . ALA A 1 90 ? 2.877 -2.257 3.148 1.00 96.12 90 ALA A CA 1
ATOM 652 C C . ALA A 1 90 ? 2.547 -1.000 3.963 1.00 96.12 90 ALA A C 1
ATOM 654 O O . ALA A 1 90 ? 1.386 -0.593 4.024 1.00 96.12 90 ALA A O 1
ATOM 655 N N . ASN A 1 91 ? 3.563 -0.335 4.525 1.00 94.06 91 ASN A N 1
ATOM 656 C CA . ASN A 1 91 ? 3.374 0.902 5.278 1.00 94.06 91 ASN A CA 1
ATOM 657 C C . ASN A 1 91 ? 2.758 2.001 4.418 1.00 94.06 91 ASN A C 1
ATOM 659 O O . ASN A 1 91 ? 1.733 2.545 4.817 1.00 94.06 91 ASN A O 1
ATOM 663 N N . ARG A 1 92 ? 3.300 2.246 3.216 1.00 94.00 92 ARG A N 1
ATOM 664 C CA . ARG A 1 92 ? 2.759 3.243 2.276 1.00 94.00 92 ARG A CA 1
ATOM 665 C C . ARG A 1 92 ? 1.297 2.984 1.921 1.00 94.00 92 ARG A C 1
ATOM 667 O O . ARG A 1 92 ? 0.507 3.924 1.921 1.00 94.00 92 ARG A O 1
ATOM 674 N N . ILE A 1 93 ? 0.936 1.732 1.629 1.00 96.12 93 ILE A N 1
ATOM 675 C CA . ILE A 1 93 ? -0.447 1.361 1.287 1.00 96.12 93 ILE A CA 1
ATOM 676 C C . ILE A 1 93 ? -1.368 1.568 2.493 1.00 96.12 93 ILE A C 1
ATOM 678 O O . ILE A 1 93 ? -2.412 2.205 2.364 1.00 96.12 93 ILE A O 1
ATOM 682 N N . ALA A 1 94 ? -0.969 1.074 3.667 1.00 95.94 94 ALA A N 1
ATOM 683 C CA . ALA A 1 94 ? -1.759 1.204 4.884 1.00 95.94 94 ALA A CA 1
ATOM 684 C C . ALA A 1 94 ? -1.913 2.671 5.324 1.00 95.94 94 ALA A C 1
ATOM 686 O O . ALA A 1 94 ? -3.025 3.079 5.628 1.00 95.94 94 ALA A O 1
ATOM 687 N N . ASP A 1 95 ? -0.855 3.490 5.300 1.00 94.88 95 ASP A N 1
ATOM 688 C CA . ASP A 1 95 ? -0.934 4.920 5.650 1.00 94.88 95 ASP A CA 1
ATOM 689 C C . ASP A 1 95 ? -1.857 5.671 4.693 1.00 94.88 95 ASP A C 1
ATOM 691 O O . ASP A 1 95 ? -2.717 6.446 5.118 1.00 94.88 95 ASP A O 1
ATOM 695 N N . PHE A 1 96 ? -1.706 5.413 3.391 1.00 94.75 96 PHE A N 1
ATOM 696 C CA . PHE A 1 96 ? -2.569 6.004 2.378 1.00 94.75 96 PHE A CA 1
ATOM 697 C C . PHE A 1 96 ? -4.039 5.669 2.638 1.00 94.75 96 PHE A C 1
ATOM 699 O O . PHE A 1 96 ? -4.880 6.564 2.634 1.00 94.75 96 PHE A O 1
ATOM 706 N N . ALA A 1 97 ? -4.343 4.397 2.893 1.00 95.62 97 ALA A N 1
ATOM 707 C CA . ALA A 1 97 ? -5.697 3.925 3.132 1.00 95.62 97 ALA A CA 1
ATOM 708 C C . ALA A 1 97 ? -6.285 4.455 4.450 1.00 95.62 97 ALA A C 1
ATOM 710 O O . ALA A 1 97 ? -7.405 4.965 4.470 1.00 95.62 97 ALA A O 1
ATOM 711 N N . LEU A 1 98 ? -5.528 4.377 5.546 1.00 95.25 98 LEU A N 1
ATOM 712 C CA . LEU A 1 98 ? -5.987 4.773 6.878 1.00 95.25 98 LEU A CA 1
ATOM 713 C C . LEU A 1 98 ? 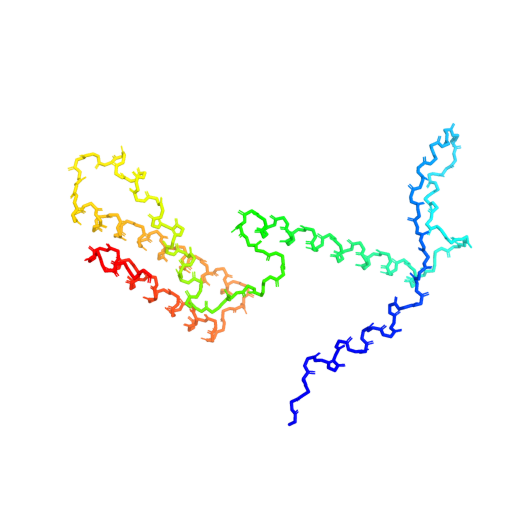-6.246 6.282 6.990 1.00 95.25 98 LEU A C 1
ATOM 715 O O . LEU A 1 98 ? -7.137 6.687 7.737 1.00 95.25 98 LEU A O 1
ATOM 719 N N . ASN A 1 99 ? -5.574 7.111 6.184 1.00 95.19 99 ASN A N 1
ATOM 720 C CA . ASN A 1 99 ? -5.850 8.552 6.095 1.00 95.19 99 ASN A CA 1
ATOM 721 C C . ASN A 1 99 ? -7.280 8.895 5.632 1.00 95.19 99 ASN A C 1
ATOM 723 O O . ASN A 1 99 ? -7.704 10.046 5.742 1.00 95.19 99 ASN A O 1
ATOM 727 N N . PHE A 1 100 ? -8.048 7.928 5.122 1.00 94.94 100 PHE A N 1
ATOM 728 C CA . PHE A 1 100 ? -9.453 8.131 4.763 1.00 94.94 100 PHE A CA 1
ATOM 729 C C . PHE A 1 100 ? -10.429 7.909 5.925 1.00 94.94 100 PHE A C 1
ATOM 731 O O . PHE A 1 100 ? -11.627 8.129 5.738 1.00 94.94 100 PHE A O 1
ATOM 738 N N . PHE A 1 101 ? -9.959 7.520 7.114 1.00 94.94 101 PHE A N 1
ATOM 739 C CA . PHE A 1 101 ? -10.845 7.212 8.237 1.00 94.94 101 PHE A CA 1
ATOM 740 C C . PHE A 1 101 ? -11.719 8.401 8.662 1.00 94.94 101 PHE A C 1
ATOM 742 O O . PHE A 1 101 ? -12.925 8.245 8.832 1.00 94.94 101 PHE A O 1
ATOM 749 N N . ASP A 1 102 ? -11.161 9.611 8.740 1.00 93.38 102 ASP A N 1
ATOM 750 C CA . ASP A 1 102 ? -11.942 10.801 9.109 1.00 93.38 102 ASP A CA 1
ATOM 751 C C . ASP A 1 102 ? -13.071 11.067 8.102 1.00 93.38 102 ASP A C 1
ATOM 753 O O . ASP A 1 102 ? -14.211 11.344 8.473 1.00 93.38 102 ASP A O 1
ATOM 757 N N . LYS A 1 103 ? -12.783 10.886 6.806 1.00 94.44 103 LYS A N 1
ATOM 758 C CA . LYS A 1 103 ? -13.787 11.002 5.738 1.00 94.44 103 LYS A CA 1
ATOM 759 C C . LYS A 1 103 ? -14.844 9.907 5.816 1.00 94.44 103 LYS A C 1
ATOM 761 O O . LYS A 1 103 ? -15.995 10.152 5.463 1.00 94.44 103 LYS A O 1
ATOM 766 N N . TYR A 1 104 ? -14.464 8.709 6.248 1.00 94.12 104 TYR A N 1
ATOM 767 C CA . TYR A 1 104 ? -15.408 7.628 6.493 1.00 94.12 104 TYR A CA 1
ATOM 768 C C . TYR A 1 104 ? -16.384 8.008 7.617 1.00 94.12 104 TYR A C 1
ATOM 770 O O . TYR A 1 104 ? -17.593 7.902 7.425 1.00 94.12 104 TYR A O 1
ATOM 778 N N . LEU A 1 105 ? -15.896 8.560 8.733 1.00 93.81 105 LEU A N 1
ATOM 779 C CA . LEU A 1 105 ? -16.750 9.016 9.840 1.00 93.81 105 LEU A CA 1
ATOM 780 C C . LEU A 1 105 ? -17.731 10.124 9.424 1.00 93.81 105 LEU A C 1
ATOM 782 O O . LEU A 1 105 ? -18.886 10.106 9.842 1.00 93.81 105 LEU A O 1
ATOM 786 N N . GLU A 1 106 ? -17.318 11.054 8.555 1.00 94.31 106 GLU A N 1
ATOM 787 C CA . GLU A 1 106 ? -18.216 12.085 8.003 1.00 94.31 106 GLU A CA 1
ATOM 788 C C . GLU A 1 106 ? -19.409 11.497 7.229 1.00 94.31 106 GLU A C 1
ATOM 790 O O . GLU A 1 106 ? -20.463 12.132 7.127 1.00 94.31 106 GLU A O 1
ATOM 795 N N . LYS A 1 107 ? -19.241 10.308 6.638 1.00 92.62 107 LYS A N 1
ATOM 796 C CA . LYS A 1 107 ? -20.276 9.607 5.861 1.00 92.62 107 LYS A CA 1
ATOM 797 C C . LYS A 1 107 ? -21.058 8.581 6.672 1.00 92.62 107 LYS A C 1
ATOM 799 O O . LYS A 1 107 ? -22.136 8.200 6.227 1.00 92.62 107 LYS A O 1
ATOM 804 N N . HIS A 1 108 ? -20.544 8.207 7.838 1.00 91.62 108 HIS A N 1
ATOM 805 C CA . HIS A 1 108 ? -21.125 7.222 8.744 1.00 91.62 108 HIS A CA 1
ATOM 806 C C . HIS A 1 108 ? -21.318 7.793 10.160 1.00 91.62 108 HIS A C 1
ATOM 808 O O . HIS A 1 108 ? -20.776 7.241 11.122 1.00 91.62 108 HIS A O 1
ATOM 814 N N . PRO A 1 109 ? -22.076 8.898 10.330 1.00 89.38 109 PRO A N 1
ATOM 815 C CA . PRO A 1 109 ? -22.299 9.517 11.641 1.00 89.38 109 PRO A CA 1
ATOM 816 C C . PRO A 1 109 ? -23.044 8.604 12.631 1.00 89.38 109 PRO A C 1
A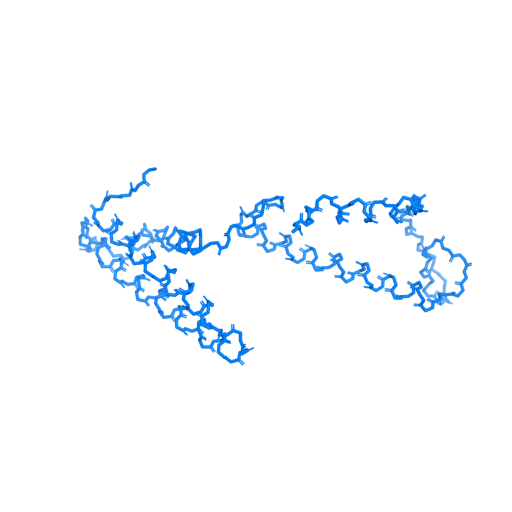TOM 818 O O . PRO A 1 109 ? -23.065 8.880 13.830 1.00 89.38 109 PRO A O 1
ATOM 821 N N . GLU A 1 110 ? -23.680 7.539 12.142 1.00 90.44 110 GLU A N 1
ATOM 822 C CA . GLU A 1 110 ? -24.378 6.527 12.932 1.00 90.44 110 GLU A CA 1
ATOM 823 C C . GLU A 1 110 ? -23.447 5.547 13.664 1.00 90.44 110 GLU A C 1
ATOM 825 O O . GLU A 1 110 ? -23.892 4.886 14.605 1.00 90.44 110 GLU A O 1
ATOM 830 N N . VAL A 1 111 ? -22.170 5.458 13.272 1.00 85.56 111 VAL A N 1
ATOM 831 C CA . VAL A 1 111 ? -21.183 4.546 13.872 1.00 85.56 111 VAL A CA 1
ATOM 832 C C . VAL A 1 111 ? -20.096 5.356 14.580 1.00 85.56 111 VAL A C 1
ATOM 834 O O . VAL A 1 111 ? -19.632 6.375 14.079 1.00 85.56 111 VAL A O 1
ATOM 837 N N . SER A 1 112 ? -19.664 4.920 15.766 1.00 82.38 112 SER A N 1
ATOM 838 C CA . SER A 1 112 ? -18.645 5.635 16.548 1.00 82.38 112 SER A CA 1
ATOM 839 C C . SER A 1 112 ? -17.724 4.688 17.315 1.00 82.38 112 SER A C 1
ATOM 841 O O . SER A 1 112 ? -18.018 3.503 17.475 1.00 82.38 112 SER A O 1
ATOM 843 N N . GLY A 1 113 ? -16.593 5.219 17.788 1.00 80.38 113 GLY A N 1
ATOM 844 C CA . GLY A 1 113 ? -15.654 4.480 18.631 1.00 80.38 113 GLY A CA 1
ATOM 845 C C . GLY A 1 113 ? -15.033 3.271 17.928 1.00 80.38 113 GLY A C 1
ATOM 846 O O . GLY A 1 113 ? -14.699 3.325 16.743 1.00 80.38 113 GLY A O 1
ATOM 847 N N . ASP A 1 114 ? -14.868 2.179 18.672 1.00 87.12 114 ASP A N 1
ATOM 848 C CA . ASP A 1 114 ? -14.188 0.970 18.194 1.00 87.12 114 ASP A CA 1
ATOM 849 C C . ASP A 1 114 ? -14.957 0.251 17.077 1.00 87.12 114 ASP A C 1
ATOM 851 O O . ASP A 1 114 ? -14.345 -0.363 16.203 1.00 87.12 114 ASP A O 1
ATOM 855 N N . ASP A 1 115 ? -16.286 0.365 17.052 1.00 90.50 115 ASP A N 1
ATOM 856 C CA . ASP A 1 115 ? -17.102 -0.238 15.996 1.00 90.50 115 ASP A CA 1
ATOM 857 C C . ASP A 1 115 ? -16.904 0.476 14.655 1.00 90.50 115 ASP A C 1
ATOM 859 O O . ASP A 1 115 ? -16.849 -0.181 13.615 1.00 90.50 115 ASP A O 1
ATOM 863 N N . ALA A 1 116 ? -16.697 1.798 14.666 1.00 92.69 116 ALA A N 1
ATOM 864 C CA . ALA A 1 116 ? -16.383 2.540 13.446 1.00 92.69 116 ALA A CA 1
ATOM 865 C C . ALA A 1 116 ? -15.022 2.129 12.874 1.00 92.69 116 ALA A C 1
ATOM 867 O O . ALA A 1 116 ? -14.891 1.952 11.663 1.00 92.69 116 ALA A O 1
ATOM 868 N N . LYS A 1 117 ? -14.021 1.915 13.740 1.00 94.50 117 LYS A N 1
ATOM 869 C CA . LYS A 1 117 ? -12.694 1.440 13.319 1.00 94.50 117 LYS A CA 1
ATOM 870 C C . LYS A 1 117 ? -12.754 0.052 12.695 1.00 94.50 117 LYS A C 1
ATOM 872 O O . LYS A 1 117 ? -12.141 -0.157 11.655 1.00 94.50 117 LYS A O 1
ATOM 877 N N . LYS A 1 118 ? -13.495 -0.880 13.305 1.00 95.38 118 LYS A N 1
ATOM 878 C CA . LYS A 1 118 ? -13.663 -2.246 12.782 1.00 95.38 118 LYS A CA 1
ATOM 879 C C . LYS A 1 118 ? -14.327 -2.249 11.413 1.00 95.38 118 LYS A C 1
ATOM 881 O O . LYS A 1 118 ? -13.789 -2.849 10.491 1.00 95.38 118 LYS A O 1
ATOM 886 N N . GLN A 1 119 ? -15.450 -1.544 11.274 1.00 95.81 119 GLN A N 1
ATOM 887 C CA . GLN A 1 119 ? -16.167 -1.476 9.999 1.00 95.81 119 GLN A CA 1
ATOM 888 C C . GLN A 1 119 ? -15.320 -0.817 8.908 1.00 95.81 119 GLN A C 1
ATOM 890 O O . GLN A 1 119 ? -15.275 -1.305 7.782 1.00 95.81 119 GLN A O 1
ATOM 895 N N . PHE A 1 120 ? -14.596 0.253 9.247 1.00 96.75 120 PHE A N 1
ATOM 896 C CA . PHE A 1 120 ? -13.679 0.886 8.308 1.00 96.75 120 PHE A CA 1
ATOM 897 C C . PHE A 1 120 ? -12.534 -0.046 7.899 1.00 96.75 120 PHE A C 1
ATOM 899 O O . PHE A 1 120 ? -12.255 -0.166 6.709 1.00 96.75 120 PHE A O 1
ATOM 906 N N . ALA A 1 121 ? -11.892 -0.717 8.860 1.00 96.44 121 ALA A N 1
ATOM 907 C CA . ALA A 1 121 ? -10.794 -1.646 8.600 1.00 96.44 121 ALA A CA 1
ATOM 908 C C . ALA A 1 121 ? -11.235 -2.828 7.726 1.00 96.44 121 ALA A C 1
ATOM 910 O O . ALA A 1 121 ? -10.512 -3.208 6.809 1.00 96.44 121 ALA A O 1
ATOM 911 N N . GLU A 1 122 ? -12.434 -3.365 7.957 1.00 96.56 122 GLU A N 1
ATOM 912 C CA . GLU A 1 122 ? -13.026 -4.415 7.124 1.00 96.56 122 GLU A CA 1
ATOM 913 C C . GLU A 1 122 ? -13.293 -3.914 5.697 1.00 96.56 122 GLU A C 1
ATOM 915 O O . GLU A 1 122 ? -12.870 -4.544 4.725 1.00 96.56 122 GLU A O 1
ATOM 920 N N . PHE A 1 123 ? -13.930 -2.748 5.561 1.00 96.19 123 PHE A N 1
ATOM 921 C CA . PHE A 1 123 ? -14.227 -2.145 4.263 1.00 96.19 123 PHE A CA 1
ATOM 922 C C . PHE A 1 123 ? -12.955 -1.860 3.454 1.00 96.19 123 PHE A C 1
ATOM 924 O O . PHE A 1 123 ? -12.835 -2.273 2.296 1.00 96.19 123 PHE A O 1
ATOM 931 N N . ILE A 1 124 ? -11.992 -1.164 4.061 1.00 96.31 124 ILE A N 1
ATOM 932 C CA . ILE A 1 124 ? -10.768 -0.758 3.373 1.00 96.31 124 ILE A CA 1
ATOM 933 C C . ILE A 1 124 ? -9.833 -1.947 3.143 1.00 96.31 124 ILE A C 1
ATOM 935 O O . ILE A 1 124 ? -9.197 -2.022 2.094 1.00 96.31 124 ILE A O 1
ATOM 939 N N . GLY A 1 125 ? -9.801 -2.913 4.066 1.00 96.75 125 GLY A N 1
ATOM 940 C CA . GLY A 1 125 ? -9.062 -4.163 3.913 1.00 96.75 125 GLY A CA 1
ATOM 941 C C . GLY A 1 125 ? -9.569 -4.985 2.732 1.00 96.75 125 GLY A C 1
ATOM 942 O O . GLY A 1 125 ? -8.765 -5.451 1.926 1.00 96.75 125 GLY A O 1
ATOM 943 N N . GLY A 1 126 ? -10.892 -5.075 2.555 1.00 97.31 126 GLY A N 1
ATOM 944 C CA . GLY A 1 126 ? -11.493 -5.705 1.378 1.00 97.31 126 GLY A CA 1
ATOM 945 C C . GLY A 1 126 ? -11.089 -5.021 0.067 1.00 97.31 126 GLY A C 1
ATOM 946 O O . GLY A 1 126 ? -10.688 -5.695 -0.884 1.00 97.31 126 GLY A O 1
ATOM 947 N N . ALA A 1 127 ? -11.122 -3.685 0.028 1.00 96.75 127 ALA A N 1
ATOM 948 C CA . ALA A 1 127 ? -10.713 -2.917 -1.151 1.00 96.75 127 ALA A CA 1
ATOM 949 C C . ALA A 1 127 ? -9.219 -3.092 -1.484 1.00 96.75 127 ALA A C 1
ATOM 951 O O . ALA A 1 127 ? -8.857 -3.255 -2.651 1.00 96.75 127 ALA A O 1
ATOM 952 N N . ILE A 1 128 ? -8.347 -3.098 -0.470 1.00 97.25 128 ILE A N 1
ATOM 953 C CA . ILE A 1 128 ? -6.911 -3.340 -0.658 1.00 97.25 128 ILE A CA 1
ATOM 954 C C . ILE A 1 128 ? -6.666 -4.768 -1.156 1.00 97.25 128 ILE A C 1
ATOM 956 O O . ILE A 1 128 ? -5.911 -4.954 -2.110 1.00 97.25 128 ILE A O 1
ATOM 960 N N . GLY A 1 129 ? -7.325 -5.763 -0.554 1.00 97.06 129 GLY A N 1
ATOM 961 C CA . GLY A 1 129 ? -7.229 -7.160 -0.975 1.00 97.06 129 GLY A CA 1
ATOM 962 C C . GLY A 1 129 ? -7.612 -7.346 -2.443 1.00 97.06 129 GLY A C 1
ATOM 963 O O . GLY A 1 129 ? -6.867 -7.971 -3.196 1.00 97.06 129 GLY A O 1
ATOM 964 N N . GLN A 1 130 ? -8.707 -6.720 -2.886 1.00 98.00 130 GLN A N 1
ATOM 965 C CA . GLN A 1 130 ? -9.088 -6.717 -4.300 1.00 98.00 130 GLN A CA 1
ATOM 966 C C . GLN A 1 130 ? -7.986 -6.114 -5.189 1.00 98.00 130 GLN A C 1
ATOM 968 O O . GLN A 1 130 ? -7.612 -6.720 -6.193 1.00 98.00 130 GLN A O 1
ATOM 973 N N . GLY A 1 131 ? -7.431 -4.957 -4.817 1.00 96.75 131 GLY A N 1
ATOM 974 C CA . GLY A 1 131 ? -6.358 -4.317 -5.584 1.00 96.75 131 GLY A CA 1
ATOM 975 C C . GLY A 1 131 ? -5.083 -5.166 -5.680 1.00 96.75 131 GLY A C 1
ATOM 976 O O . GLY A 1 131 ? -4.422 -5.172 -6.720 1.00 96.75 131 GLY A O 1
ATOM 977 N N . ILE A 1 132 ? -4.750 -5.922 -4.629 1.00 96.69 132 ILE A N 1
ATOM 978 C CA . ILE A 1 132 ? -3.617 -6.860 -4.629 1.00 96.69 132 ILE A CA 1
ATOM 979 C C . ILE A 1 132 ? -3.856 -8.004 -5.623 1.00 96.69 132 ILE A C 1
ATOM 981 O O . ILE A 1 132 ? -2.960 -8.325 -6.407 1.00 96.69 132 ILE A O 1
ATOM 985 N N . GLU A 1 133 ? -5.054 -8.588 -5.638 1.00 97.31 133 GLU A N 1
ATOM 986 C CA . GLU A 1 133 ? -5.407 -9.655 -6.583 1.00 97.31 133 GLU A CA 1
ATOM 987 C C . GLU A 1 133 ? -5.409 -9.164 -8.038 1.00 97.31 133 GLU A C 1
ATOM 989 O O . GLU A 1 133 ? -4.883 -9.832 -8.933 1.00 97.31 133 GLU A O 1
ATOM 994 N N . GLU A 1 134 ? -5.919 -7.957 -8.289 1.00 97.69 134 GLU A N 1
ATOM 995 C CA . GLU A 1 134 ? -5.856 -7.330 -9.613 1.00 97.69 134 GLU A CA 1
ATOM 996 C C . GLU A 1 134 ? -4.401 -7.097 -10.057 1.00 97.69 134 GLU A C 1
ATOM 998 O O . GLU A 1 134 ? -4.031 -7.430 -11.190 1.00 97.69 134 GLU A O 1
ATOM 1003 N N . ALA A 1 135 ? -3.545 -6.599 -9.159 1.00 95.31 135 ALA A N 1
ATOM 1004 C CA . ALA A 1 135 ? -2.122 -6.406 -9.432 1.00 95.31 135 ALA A CA 1
ATOM 1005 C C . ALA A 1 135 ? -1.403 -7.735 -9.724 1.00 95.31 135 ALA A C 1
ATOM 1007 O O . ALA A 1 135 ? -0.619 -7.809 -10.677 1.00 95.31 135 ALA A O 1
ATOM 1008 N N . ARG A 1 136 ? -1.707 -8.804 -8.973 1.00 96.06 136 ARG A N 1
ATOM 1009 C CA . ARG A 1 136 ? -1.227 -10.170 -9.258 1.00 96.06 136 ARG A CA 1
ATOM 1010 C C . ARG A 1 136 ? -1.637 -10.617 -10.659 1.00 96.06 136 ARG A C 1
ATOM 1012 O O . ARG A 1 136 ? -0.794 -11.112 -11.408 1.00 96.06 136 ARG A O 1
ATOM 1019 N N . GLY A 1 137 ? -2.894 -10.388 -11.043 1.00 96.69 137 GLY A N 1
ATOM 1020 C CA . GLY A 1 137 ? -3.405 -10.700 -12.379 1.00 96.69 137 GLY A CA 1
ATOM 1021 C C . GLY A 1 137 ? -2.631 -9.992 -13.497 1.00 96.69 137 GLY A C 1
ATOM 1022 O O . GLY A 1 137 ? -2.238 -10.628 -14.478 1.00 96.69 137 GLY A O 1
ATOM 1023 N N . ILE A 1 138 ? -2.339 -8.698 -13.326 1.00 97.19 138 ILE A N 1
ATOM 1024 C CA . ILE A 1 138 ? -1.532 -7.916 -14.277 1.00 97.19 138 ILE A CA 1
ATOM 1025 C C . ILE A 1 138 ? -0.105 -8.472 -14.370 1.00 97.19 138 ILE A C 1
ATOM 1027 O O . ILE A 1 138 ? 0.397 -8.694 -15.472 1.00 97.19 138 ILE A O 1
ATOM 1031 N N . LEU A 1 139 ? 0.549 -8.741 -13.236 1.00 96.81 139 LEU A N 1
ATOM 1032 C CA . LEU A 1 139 ? 1.905 -9.302 -13.219 1.00 96.81 139 LEU A CA 1
ATOM 1033 C C . LEU A 1 139 ? 1.961 -10.693 -13.859 1.00 96.81 139 LEU A C 1
ATOM 1035 O O . LEU A 1 139 ? 2.925 -11.005 -14.562 1.00 96.81 139 LEU A O 1
ATOM 1039 N N . GLY A 1 140 ? 0.918 -11.504 -13.669 1.00 96.38 140 GLY A N 1
ATOM 1040 C CA . GLY A 1 140 ? 0.751 -12.782 -14.354 1.00 96.38 140 GLY A CA 1
ATOM 1041 C C . GLY A 1 140 ? 0.653 -12.610 -15.872 1.00 96.38 140 GLY A C 1
ATOM 1042 O O . GLY A 1 140 ? 1.395 -13.255 -16.612 1.00 96.38 140 GLY A O 1
ATOM 1043 N N . ALA A 1 141 ? -0.186 -11.684 -16.346 1.00 97.44 141 ALA A N 1
ATOM 1044 C CA . ALA A 1 141 ? -0.328 -11.386 -17.774 1.00 97.44 141 ALA A CA 1
ATOM 1045 C C . ALA A 1 141 ? 0.972 -10.856 -18.411 1.00 97.44 141 ALA A C 1
ATOM 1047 O O . ALA A 1 14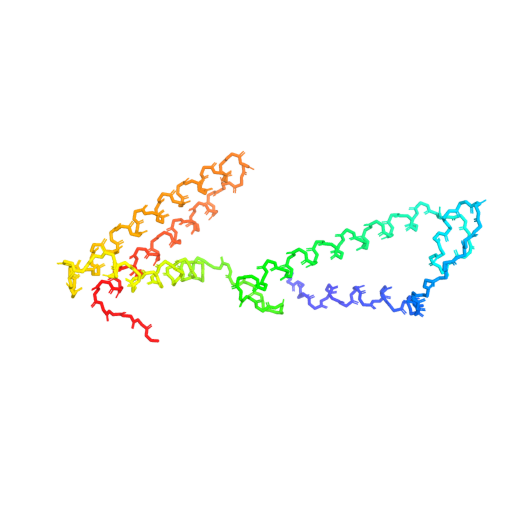1 ? 1.271 -11.167 -19.564 1.00 97.44 141 ALA A O 1
ATOM 1048 N N . LEU A 1 142 ? 1.773 -10.103 -17.652 1.00 97.25 142 LEU A N 1
ATOM 1049 C CA . LEU A 1 142 ? 3.085 -9.604 -18.076 1.00 97.25 142 LEU A CA 1
ATOM 1050 C C . LEU A 1 142 ? 4.209 -10.648 -17.963 1.00 97.25 142 LEU A C 1
ATOM 1052 O O . LEU A 1 142 ? 5.354 -10.337 -18.287 1.00 97.25 142 LEU A O 1
ATOM 1056 N N . SER A 1 143 ? 3.913 -11.872 -17.504 1.00 94.81 143 SER A N 1
ATOM 1057 C CA . SER A 1 143 ? 4.917 -12.904 -17.187 1.00 94.81 143 SER A CA 1
ATOM 1058 C C . SER A 1 143 ? 5.989 -12.430 -16.189 1.00 94.81 143 SER A C 1
ATOM 1060 O O . SER A 1 143 ? 7.113 -12.929 -16.183 1.00 94.81 143 SER A O 1
ATOM 1062 N N . ALA A 1 144 ? 5.644 -11.456 -15.343 1.00 95.25 144 ALA A N 1
ATOM 1063 C CA . ALA A 1 144 ? 6.515 -10.874 -14.324 1.00 95.25 144 ALA A CA 1
ATOM 1064 C C . ALA A 1 144 ? 6.315 -11.514 -12.936 1.00 95.25 144 ALA A C 1
ATOM 1066 O O . ALA A 1 144 ? 7.134 -11.313 -12.039 1.00 95.25 144 ALA A O 1
ATOM 1067 N N . LEU A 1 145 ? 5.241 -12.293 -12.756 1.00 95.44 145 LEU A N 1
ATOM 1068 C CA . LEU A 1 145 ? 4.930 -12.989 -11.508 1.00 95.44 145 LEU A CA 1
ATOM 1069 C C . LEU A 1 145 ? 5.750 -14.282 -11.380 1.00 95.44 145 LEU A C 1
ATOM 1071 O O . LEU A 1 145 ? 5.326 -15.359 -11.796 1.00 95.44 145 LEU A O 1
ATOM 1075 N N . ASN A 1 146 ? 6.950 -14.161 -10.820 1.00 95.25 146 ASN A N 1
ATOM 1076 C CA . ASN A 1 146 ? 7.774 -15.301 -10.418 1.00 95.25 146 ASN A CA 1
ATOM 1077 C C . ASN A 1 146 ? 7.569 -15.623 -8.918 1.00 95.25 146 ASN A C 1
ATOM 1079 O O . ASN A 1 146 ? 6.983 -14.805 -8.208 1.00 95.25 146 ASN A O 1
ATOM 1083 N N . PRO A 1 147 ? 8.055 -16.777 -8.416 1.00 95.94 147 PRO A N 1
ATOM 1084 C CA . PRO A 1 147 ? 7.854 -17.168 -7.019 1.00 95.94 147 PRO A CA 1
ATOM 1085 C C . PRO A 1 147 ? 8.361 -16.150 -5.987 1.00 95.94 147 PRO A C 1
ATOM 1087 O O . PRO A 1 147 ? 7.735 -15.983 -4.946 1.00 95.94 147 PRO A O 1
ATOM 1090 N N . ASP A 1 148 ? 9.457 -15.442 -6.266 1.00 94.81 148 ASP A N 1
ATOM 1091 C CA . ASP A 1 148 ? 10.006 -14.447 -5.337 1.00 94.81 148 ASP A CA 1
ATOM 1092 C C . ASP A 1 148 ? 9.116 -13.198 -5.272 1.00 94.81 148 ASP A C 1
ATOM 1094 O O . ASP A 1 148 ? 8.815 -12.699 -4.188 1.00 94.81 148 ASP A O 1
ATOM 1098 N N . VAL A 1 149 ? 8.637 -12.724 -6.428 1.00 94.44 149 VAL A N 1
ATOM 1099 C CA . VAL A 1 149 ? 7.670 -11.617 -6.515 1.00 94.44 149 VAL A CA 1
ATOM 1100 C C . VAL A 1 149 ? 6.366 -11.998 -5.821 1.00 94.44 149 VAL A C 1
ATOM 1102 O O . VAL A 1 149 ? 5.820 -11.201 -5.063 1.00 94.44 149 VAL A O 1
ATOM 1105 N N . ASP A 1 150 ? 5.894 -13.224 -6.033 1.00 95.50 150 ASP A N 1
ATOM 1106 C CA . ASP A 1 150 ? 4.678 -13.741 -5.410 1.00 95.50 150 ASP A CA 1
ATOM 1107 C C . ASP A 1 150 ? 4.783 -13.774 -3.877 1.00 95.50 150 ASP A C 1
ATOM 1109 O O . ASP A 1 150 ? 3.889 -13.305 -3.169 1.00 95.50 150 ASP A O 1
ATOM 1113 N N . ASN A 1 151 ? 5.925 -14.242 -3.364 1.00 96.50 151 ASN A N 1
ATOM 1114 C CA . ASN A 1 151 ? 6.228 -14.243 -1.936 1.00 96.50 151 ASN A CA 1
ATOM 1115 C C . ASN A 1 151 ? 6.302 -12.823 -1.363 1.00 96.50 151 ASN A C 1
ATOM 1117 O O . ASN A 1 151 ? 5.748 -12.577 -0.293 1.00 96.50 151 ASN A O 1
ATOM 1121 N N . HIS A 1 152 ? 6.921 -11.873 -2.070 1.00 95.25 152 HIS A N 1
ATOM 1122 C CA . HIS A 1 152 ? 6.927 -10.471 -1.644 1.00 95.25 152 HIS A CA 1
ATOM 1123 C C . HIS A 1 152 ? 5.515 -9.882 -1.579 1.00 95.25 152 HIS A C 1
ATOM 1125 O O . HIS A 1 152 ? 5.204 -9.169 -0.626 1.00 95.25 152 HIS A O 1
ATOM 1131 N N . ILE A 1 153 ? 4.648 -10.192 -2.547 1.00 96.69 153 ILE A N 1
ATOM 1132 C CA . ILE A 1 153 ? 3.252 -9.737 -2.521 1.00 96.69 153 ILE A CA 1
ATOM 1133 C C . ILE A 1 153 ? 2.512 -10.341 -1.320 1.00 96.69 153 ILE A C 1
ATOM 1135 O O . ILE A 1 153 ? 1.782 -9.616 -0.647 1.00 96.69 153 ILE A O 1
ATOM 1139 N N . ASN A 1 154 ? 2.723 -11.628 -1.015 1.00 97.38 154 ASN A N 1
ATOM 1140 C CA . ASN A 1 154 ? 2.166 -12.258 0.192 1.00 97.38 154 ASN A CA 1
ATOM 1141 C C . ASN A 1 154 ? 2.622 -11.525 1.462 1.00 97.38 154 ASN A C 1
ATOM 1143 O O . ASN A 1 154 ? 1.790 -11.134 2.275 1.00 97.38 154 ASN A O 1
ATOM 1147 N N . SER A 1 155 ? 3.923 -11.245 1.595 1.00 97.75 155 SER A N 1
ATOM 1148 C CA . SER A 1 155 ? 4.449 -10.503 2.748 1.00 97.75 155 SER A CA 1
ATOM 1149 C C . SER A 1 155 ? 3.849 -9.100 2.868 1.00 97.75 155 SER A C 1
ATOM 1151 O O . SER A 1 155 ? 3.521 -8.667 3.969 1.00 97.75 155 SER A O 1
ATOM 1153 N N . ILE A 1 156 ? 3.662 -8.393 1.748 1.00 97.38 156 ILE A N 1
ATOM 1154 C CA . ILE A 1 156 ? 3.001 -7.080 1.742 1.00 97.38 156 ILE A CA 1
ATOM 1155 C C . ILE A 1 156 ? 1.559 -7.202 2.250 1.00 97.38 156 ILE A C 1
ATOM 1157 O O . ILE A 1 156 ? 1.150 -6.404 3.091 1.00 97.38 156 ILE A O 1
ATOM 1161 N N . ALA A 1 157 ? 0.804 -8.195 1.773 1.00 97.69 157 ALA A N 1
ATOM 1162 C CA . ALA A 1 157 ? -0.578 -8.422 2.192 1.00 97.69 157 ALA A CA 1
ATOM 1163 C C . ALA A 1 157 ? -0.682 -8.716 3.699 1.00 97.69 157 ALA A C 1
ATOM 1165 O O . ALA A 1 157 ? -1.472 -8.075 4.394 1.00 97.69 157 ALA A O 1
ATOM 1166 N N . ASP A 1 158 ? 0.170 -9.605 4.218 1.00 98.00 158 ASP A N 1
ATOM 1167 C CA . ASP A 1 158 ? 0.204 -9.960 5.642 1.00 98.00 158 ASP A CA 1
ATOM 1168 C C . ASP A 1 158 ? 0.520 -8.743 6.528 1.00 98.00 158 ASP A C 1
ATOM 1170 O O . ASP A 1 158 ? -0.118 -8.510 7.559 1.00 98.00 158 ASP A O 1
ATOM 1174 N N . LEU A 1 159 ? 1.491 -7.924 6.112 1.00 98.12 159 LEU A N 1
ATOM 1175 C CA . LEU A 1 159 ? 1.889 -6.716 6.836 1.00 98.12 159 LEU A CA 1
ATOM 1176 C C . LEU A 1 159 ? 0.795 -5.644 6.821 1.00 98.12 159 LEU A C 1
ATOM 1178 O O . LEU A 1 159 ? 0.596 -4.960 7.828 1.00 98.12 159 LEU A O 1
ATOM 1182 N N . ILE A 1 160 ? 0.064 -5.507 5.712 1.00 97.75 160 ILE A N 1
ATOM 1183 C CA . ILE A 1 160 ? -1.100 -4.618 5.637 1.00 97.75 160 ILE A CA 1
ATOM 1184 C C . ILE A 1 160 ? -2.189 -5.099 6.591 1.00 97.75 160 ILE A C 1
ATOM 1186 O O . ILE A 1 160 ? -2.701 -4.287 7.361 1.00 97.75 160 ILE A O 1
ATOM 1190 N N . GLN A 1 161 ? -2.515 -6.395 6.591 1.00 96.75 161 GLN A N 1
ATOM 1191 C CA . GLN A 1 161 ? -3.530 -6.933 7.497 1.00 96.75 161 GLN A CA 1
ATOM 1192 C C . GLN A 1 161 ? -3.161 -6.650 8.954 1.00 96.75 161 GLN A C 1
ATOM 1194 O O . GLN A 1 161 ? -3.971 -6.111 9.705 1.00 96.75 161 GLN A O 1
ATOM 1199 N N . LYS A 1 162 ? -1.897 -6.884 9.323 1.00 97.25 162 LYS A N 1
ATOM 1200 C CA . LYS A 1 162 ? -1.390 -6.540 10.654 1.00 97.25 162 LYS A CA 1
ATOM 1201 C C . LYS A 1 162 ? -1.566 -5.050 10.979 1.00 97.25 162 LYS A C 1
ATOM 1203 O O . LYS A 1 162 ? -1.923 -4.708 12.102 1.00 97.25 162 LYS A O 1
ATOM 1208 N N . ARG A 1 163 ? -1.320 -4.150 10.024 1.00 96.31 163 ARG A N 1
ATOM 1209 C CA . ARG A 1 163 ? -1.489 -2.697 10.217 1.00 96.31 163 ARG A CA 1
ATOM 1210 C C . ARG A 1 163 ? -2.950 -2.300 10.417 1.00 96.31 163 ARG A C 1
ATOM 1212 O O . ARG A 1 163 ? -3.223 -1.410 11.220 1.00 96.31 163 ARG A O 1
ATOM 1219 N N . LEU A 1 164 ? -3.876 -2.954 9.718 1.00 96.62 164 LEU A N 1
ATOM 1220 C CA . LEU A 1 164 ? -5.313 -2.763 9.924 1.00 96.62 164 LEU A CA 1
ATOM 1221 C C . LEU A 1 164 ? -5.742 -3.268 11.306 1.00 96.62 164 LEU A C 1
ATOM 1223 O O . LEU A 1 164 ? -6.472 -2.570 12.009 1.00 96.62 164 LEU A O 1
ATOM 1227 N N . ASP A 1 165 ? -5.228 -4.420 11.733 1.00 95.88 165 ASP A N 1
ATOM 1228 C CA . ASP A 1 165 ? -5.484 -4.956 13.071 1.00 95.88 165 ASP A CA 1
ATOM 1229 C C . ASP A 1 165 ? -4.937 -4.014 14.162 1.00 95.88 165 ASP A C 1
ATOM 1231 O O . ASP A 1 165 ? -5.650 -3.704 15.118 1.00 95.88 165 ASP A O 1
ATOM 1235 N N . ASP A 1 166 ? -3.715 -3.490 13.982 1.00 95.44 166 ASP A N 1
ATOM 1236 C CA . ASP A 1 166 ? -3.079 -2.507 14.875 1.00 95.44 166 ASP A CA 1
ATOM 1237 C C . ASP A 1 166 ? -3.884 -1.188 14.948 1.00 95.44 166 ASP A C 1
ATOM 1239 O O . ASP A 1 166 ? -3.959 -0.537 15.996 1.00 95.44 166 ASP A O 1
ATOM 1243 N N . PHE A 1 167 ? -4.509 -0.778 13.841 1.00 94.56 167 PHE A N 1
ATOM 1244 C CA . PHE A 1 167 ? -5.408 0.377 13.804 1.00 94.56 167 PHE A CA 1
ATOM 1245 C C . PHE A 1 167 ? -6.692 0.124 14.610 1.00 94.56 167 PHE A C 1
ATOM 1247 O O . PHE A 1 167 ? -7.112 0.981 15.399 1.00 94.56 167 PHE A O 1
ATOM 1254 N N . VAL A 1 168 ? -7.291 -1.061 14.460 1.00 94.19 168 VAL A N 1
ATOM 1255 C CA . VAL A 1 168 ? -8.505 -1.462 15.186 1.00 94.19 168 VAL A CA 1
ATOM 1256 C C . VAL A 1 168 ? -8.250 -1.578 16.688 1.00 94.19 168 VAL A C 1
ATOM 1258 O O . VAL A 1 168 ? -9.055 -1.086 17.479 1.00 94.19 168 VAL A O 1
ATOM 1261 N N . SER A 1 169 ? -7.134 -2.185 17.096 1.00 92.25 169 SER A N 1
ATOM 1262 C CA . SER A 1 169 ? -6.753 -2.340 18.507 1.00 92.25 169 SER A CA 1
ATOM 1263 C C . SER A 1 169 ? -6.311 -1.028 19.168 1.00 92.25 169 SER A C 1
ATOM 1265 O O . SER A 1 169 ? -6.207 -0.961 20.393 1.00 92.25 169 SER A O 1
ATOM 1267 N N . GLY A 1 170 ? -6.030 0.017 18.379 1.00 82.62 170 GLY A N 1
ATOM 1268 C CA . GLY A 1 170 ? -5.482 1.279 18.871 1.00 82.62 170 GLY A CA 1
ATOM 1269 C C . GLY A 1 170 ? -4.010 1.193 19.284 1.00 82.62 170 GLY A C 1
ATOM 1270 O O . GLY A 1 170 ? -3.512 2.112 19.933 1.00 82.62 170 GLY A O 1
ATOM 1271 N N . THR A 1 171 ? -3.298 0.128 18.906 1.00 69.62 171 THR A N 1
ATOM 1272 C CA . THR A 1 171 ? -1.851 -0.020 19.124 1.00 69.62 171 THR A CA 1
ATOM 1273 C C . THR A 1 171 ? -1.047 0.576 17.971 1.00 69.62 171 THR A C 1
ATOM 1275 O O . THR A 1 171 ? -0.101 -0.043 17.484 1.00 69.62 171 THR A O 1
ATOM 1278 N N . SER A 1 172 ? -1.413 1.778 17.515 1.00 53.22 172 SER A N 1
ATOM 1279 C CA . SER A 1 172 ? -0.639 2.509 16.510 1.00 53.22 172 SER A CA 1
ATOM 1280 C C . SER A 1 172 ? 0.767 2.761 17.063 1.00 53.22 172 SER A C 1
ATOM 1282 O O . SER A 1 172 ? 0.943 3.552 17.987 1.00 53.22 172 SER A O 1
ATOM 1284 N N . GLN A 1 173 ? 1.756 2.027 16.546 1.00 42.94 173 GLN A N 1
ATOM 1285 C CA . GLN A 1 173 ? 3.164 2.252 16.865 1.00 42.94 173 GLN A CA 1
ATOM 1286 C C . GLN A 1 173 ? 3.527 3.681 16.448 1.00 42.94 173 GLN A C 1
ATOM 1288 O O . GLN A 1 173 ? 3.338 4.048 15.288 1.00 42.94 173 GLN A O 1
ATOM 1293 N N . ALA A 1 174 ? 3.965 4.469 17.431 1.00 31.89 174 ALA A N 1
ATOM 1294 C CA . ALA A 1 174 ? 4.577 5.779 17.245 1.00 31.89 174 ALA A CA 1
ATOM 1295 C C . ALA A 1 174 ? 5.987 5.650 16.657 1.00 31.89 174 ALA A C 1
ATOM 1297 O O . ALA A 1 174 ? 6.659 4.640 16.975 1.00 31.89 174 ALA A O 1
#

Radius of gyration: 25.99 Å; chains: 1; bounding box: 61×52×66 Å

Sequence (174 aa):
MVASVSSVQSSYNIFYQSTKTSSTSSYVQDNTGAADKLDLGQSGPLTTEQAISIVTERSISKLQAVVSDARASLGLSEDSPLDVSPEATANRIADFALNFFDKYLEKHPEVSGDDAKKQFAEFIGGAIGQGIEEARGILGALSALNPDVDNHINSIADLIQKRLDDFVSGTSQA

Secondary structure (DSSP, 8-state):
----THHHHHHHTTTGGG-------------SSS------S--S---HHHHHHHHHHHHHHHHHHHHHHHHHHTT--TTS----SHHHHHHHHHHHHHTTHHHHHHH-TT--HHHHHHHHHHHHHHHHHHHHHHHHHHHHHTT---HHHHHHHHHHHHHHHHHHHHHHHT----

Foldseek 3Di:
DDDDPVVVVVVVVVVPPPDPPDDDDDDDPDPDPDDPDPDPPDPDPQDPVNVVVVVVVVVVVVVLVVVVVVCVVLVHDPPDDPPPALQSLLCSLLVVLVVCLVVQCVVCVVDDDLRSLVVSLVVSLVVVVVVLVVVCVVCVVVVNDDPVNVVSSVSSNVNNNVSSVCSSVVVPDD

pLDDT: mean 77.89, std 23.02, range [30.98, 98.12]